Protein AF-A0A435FCH3-F1 (afdb_monomer_lite)

Structure (mmCIF, N/CA/C/O backbone):
data_AF-A0A435FCH3-F1
#
_entry.id   AF-A0A435FCH3-F1
#
loop_
_atom_site.group_PDB
_atom_site.id
_atom_site.type_symbol
_atom_site.label_atom_id
_atom_site.label_alt_id
_atom_site.label_comp_id
_atom_site.label_asym_id
_atom_site.label_entity_id
_atom_site.label_seq_id
_atom_site.pdbx_PDB_ins_code
_atom_site.Cartn_x
_atom_site.Cartn_y
_atom_site.Cartn_z
_atom_site.occupancy
_atom_site.B_iso_or_equiv
_atom_site.auth_seq_id
_atom_site.auth_comp_id
_atom_site.auth_asym_id
_atom_site.auth_atom_id
_atom_site.pdbx_PDB_model_num
ATOM 1 N N . ASN A 1 1 ? 2.425 -1.003 1.994 1.00 69.88 1 ASN A N 1
ATOM 2 C CA . ASN A 1 1 ? 2.170 -2.054 3.014 1.00 69.88 1 ASN A CA 1
ATOM 3 C C . ASN A 1 1 ? 2.109 -3.323 2.195 1.00 69.88 1 ASN A C 1
ATOM 5 O O . ASN A 1 1 ? 1.191 -3.412 1.396 1.00 69.88 1 ASN A O 1
ATOM 9 N N . PRO A 1 2 ? 3.054 -4.267 2.336 1.00 79.25 2 PRO A N 1
ATOM 10 C CA . PRO A 1 2 ? 3.286 -5.286 1.313 1.00 79.25 2 PRO A CA 1
ATOM 11 C C . PRO A 1 2 ? 2.069 -6.177 1.031 1.00 79.25 2 PRO A C 1
ATOM 13 O O . PRO A 1 2 ? 1.961 -6.718 -0.060 1.00 79.25 2 PRO A O 1
ATOM 16 N N . THR A 1 3 ? 1.138 -6.328 1.978 1.00 81.75 3 THR A N 1
ATOM 17 C CA . THR A 1 3 ? -0.093 -7.101 1.754 1.00 81.75 3 THR A CA 1
ATOM 18 C C . THR A 1 3 ? -1.195 -6.302 1.063 1.00 81.75 3 THR A C 1
ATOM 20 O O . THR A 1 3 ? -2.027 -6.901 0.394 1.00 81.75 3 THR A O 1
ATOM 23 N N . VAL A 1 4 ? -1.199 -4.973 1.200 1.00 84.44 4 VAL A N 1
ATOM 24 C CA . VAL A 1 4 ? -2.070 -4.067 0.431 1.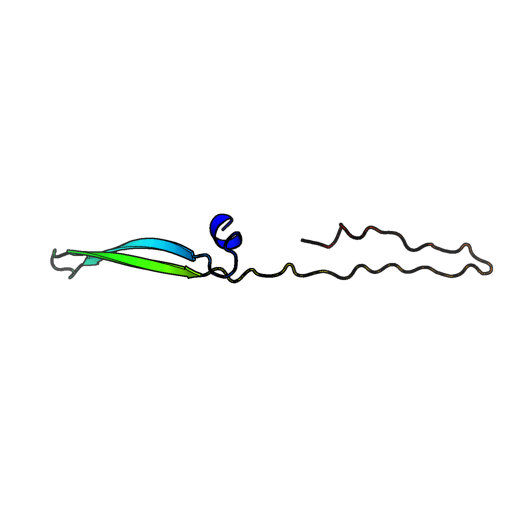00 84.44 4 VAL A CA 1
ATOM 25 C C . VAL A 1 4 ? -1.538 -3.914 -0.991 1.00 84.44 4 VAL A C 1
ATOM 27 O O . VAL A 1 4 ? -2.305 -4.035 -1.938 1.00 84.44 4 VAL A O 1
ATOM 30 N N . ASP A 1 5 ? -0.223 -3.729 -1.131 1.00 82.00 5 ASP A N 1
ATOM 31 C CA . ASP A 1 5 ? 0.454 -3.534 -2.420 1.00 82.00 5 ASP A CA 1
ATOM 32 C C . ASP A 1 5 ? 0.364 -4.803 -3.303 1.00 82.00 5 ASP A C 1
ATOM 34 O O . ASP A 1 5 ? 0.451 -4.728 -4.521 1.00 82.00 5 ASP A O 1
ATOM 38 N N . ALA A 1 6 ? 0.140 -5.974 -2.694 1.00 83.81 6 ALA A N 1
ATOM 39 C CA . ALA A 1 6 ? -0.071 -7.248 -3.386 1.00 83.81 6 ALA A CA 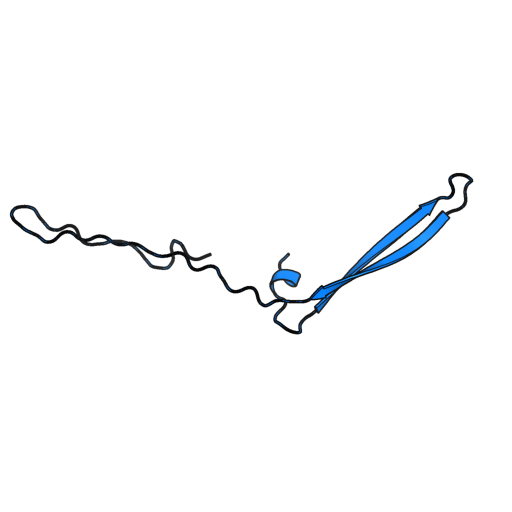1
ATOM 40 C C . ALA A 1 6 ? -1.535 -7.518 -3.805 1.00 83.81 6 ALA A C 1
ATOM 42 O O . ALA A 1 6 ? -1.835 -8.605 -4.311 1.00 83.81 6 ALA A O 1
ATOM 43 N N . LEU A 1 7 ? -2.476 -6.598 -3.554 1.00 87.94 7 LEU A N 1
ATOM 44 C CA . LEU A 1 7 ? -3.871 -6.786 -3.955 1.00 87.94 7 LEU A CA 1
ATOM 45 C C . LEU A 1 7 ? -4.054 -6.515 -5.456 1.00 87.94 7 LEU A C 1
ATOM 47 O O . LEU A 1 7 ? -4.093 -5.369 -5.900 1.00 87.94 7 LEU A O 1
ATOM 51 N N . ASN A 1 8 ? -4.273 -7.586 -6.218 1.00 87.19 8 ASN A N 1
ATOM 52 C CA . ASN A 1 8 ? -4.682 -7.512 -7.624 1.00 87.19 8 ASN A CA 1
ATOM 53 C C . ASN A 1 8 ? -6.112 -6.953 -7.775 1.00 87.19 8 ASN A C 1
ATOM 55 O O . ASN A 1 8 ? -6.894 -6.951 -6.815 1.00 87.19 8 ASN A O 1
ATOM 59 N N . VAL A 1 9 ? -6.501 -6.579 -9.002 1.00 86.56 9 VAL A N 1
ATOM 60 C CA . VAL A 1 9 ? -7.892 -6.206 -9.324 1.00 86.56 9 VAL A CA 1
ATOM 61 C C . VAL A 1 9 ? -8.860 -7.296 -8.857 1.00 86.56 9 VAL A C 1
ATOM 63 O O . VAL A 1 9 ? -8.698 -8.478 -9.158 1.00 86.56 9 VAL A O 1
ATOM 66 N N . GLY A 1 10 ? -9.894 -6.885 -8.121 1.00 86.81 10 GLY A N 1
ATOM 67 C CA . GLY A 1 10 ? -10.901 -7.788 -7.554 1.00 86.81 10 GLY A CA 1
ATOM 68 C C . GLY A 1 10 ? -10.504 -8.421 -6.216 1.00 86.81 10 GLY A C 1
ATOM 69 O O . GLY A 1 10 ? -11.352 -9.027 -5.564 1.00 86.81 10 GLY A O 1
ATOM 70 N N . GLY A 1 11 ? -9.257 -8.245 -5.772 1.00 90.62 11 GLY A N 1
ATOM 71 C CA . GLY A 1 11 ? -8.826 -8.543 -4.411 1.00 90.62 11 GLY A CA 1
ATOM 72 C C . GLY A 1 11 ? -9.284 -7.472 -3.417 1.00 90.62 11 GLY A C 1
ATOM 73 O O . GLY A 1 11 ? -9.456 -6.300 -3.763 1.00 90.62 11 GLY A O 1
ATOM 74 N N . SER A 1 12 ? -9.462 -7.869 -2.158 1.00 93.38 12 SER A N 1
ATOM 75 C CA . SER A 1 12 ? -9.742 -6.933 -1.071 1.00 9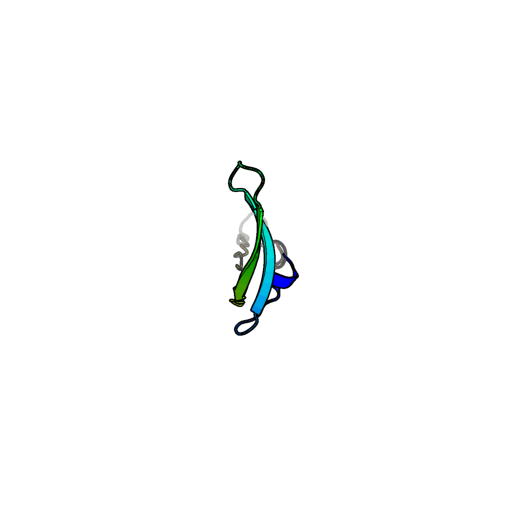3.38 12 SER A CA 1
ATOM 76 C C . SER A 1 12 ? -9.152 -7.389 0.256 1.00 93.38 12 SER A C 1
ATOM 78 O O . SER A 1 12 ? -9.070 -8.589 0.520 1.00 93.38 12 SER A O 1
ATOM 80 N N . LEU A 1 13 ? -8.832 -6.425 1.115 1.00 94.06 13 LEU A N 1
ATOM 81 C CA . LEU A 1 13 ? -8.425 -6.643 2.501 1.00 94.06 13 LEU A CA 1
ATOM 82 C C . LEU A 1 13 ? -9.280 -5.786 3.436 1.00 94.06 13 LEU A C 1
ATOM 84 O O . LEU A 1 13 ? -9.688 -4.683 3.078 1.00 94.06 13 LEU A O 1
ATOM 88 N N . THR A 1 14 ? -9.534 -6.289 4.639 1.00 95.62 14 THR A N 1
ATOM 89 C CA . THR A 1 14 ? -10.291 -5.570 5.664 1.00 95.62 14 THR A CA 1
ATOM 90 C C . THR A 1 14 ? -9.373 -5.168 6.805 1.00 95.62 14 THR A C 1
ATOM 92 O O . THR A 1 14 ? -8.663 -6.011 7.350 1.00 95.62 14 THR A O 1
ATOM 95 N N . ASP A 1 15 ? -9.437 -3.899 7.191 1.00 94.12 15 ASP A N 1
ATOM 96 C CA . ASP A 1 15 ? -8.809 -3.369 8.396 1.00 94.12 15 ASP A CA 1
ATOM 97 C C . ASP A 1 15 ? -9.882 -3.028 9.440 1.00 94.12 15 ASP A C 1
ATOM 99 O O . ASP A 1 15 ? -11.027 -2.713 9.099 1.00 94.12 15 ASP A O 1
ATOM 103 N N . SER A 1 16 ? -9.563 -3.153 10.726 1.00 95.75 16 SER A N 1
ATOM 104 C CA . SER A 1 16 ? -10.543 -3.003 11.806 1.00 95.75 16 SER A CA 1
ATOM 105 C C . SER A 1 16 ? -9.959 -2.304 13.022 1.00 95.75 16 SER A C 1
ATOM 107 O O . SER A 1 16 ? -9.027 -2.787 13.661 1.00 95.75 16 SER A O 1
ATOM 109 N N . PHE A 1 17 ? -10.584 -1.189 13.390 1.00 96.44 17 PHE A N 1
ATOM 110 C CA . PHE A 1 17 ? -10.174 -0.346 14.505 1.00 96.44 17 PHE A CA 1
ATOM 111 C C . PHE A 1 17 ? -11.283 -0.291 15.541 1.00 96.44 17 PHE A C 1
ATOM 113 O O . PHE A 1 17 ? -12.412 0.082 15.233 1.00 96.44 17 PHE A O 1
ATOM 120 N N . THR A 1 18 ? -10.966 -0.624 16.788 1.00 97.44 18 THR A N 1
ATOM 121 C CA . THR A 1 18 ? -11.899 -0.399 17.897 1.00 97.44 18 THR A CA 1
ATOM 122 C C . THR A 1 18 ? -11.647 0.981 18.477 1.00 97.44 18 THR A C 1
ATOM 124 O O . THR A 1 18 ? -10.512 1.310 18.819 1.00 97.44 18 THR A O 1
ATOM 127 N N . TYR A 1 19 ? -12.700 1.781 18.605 1.00 94.25 19 TYR A N 1
ATOM 128 C CA . TYR A 1 19 ? -12.633 3.082 19.256 1.00 94.25 19 TYR A CA 1
ATOM 129 C C . TYR A 1 19 ? -13.626 3.158 20.405 1.00 94.25 19 TYR A C 1
ATOM 131 O O . TYR A 1 19 ? -14.653 2.482 20.403 1.00 94.25 19 TYR A O 1
ATOM 139 N N . THR A 1 20 ? -13.303 4.002 21.379 1.00 97.12 20 THR A N 1
ATOM 140 C CA . THR A 1 20 ? -14.123 4.249 22.563 1.00 97.12 20 THR A CA 1
ATOM 141 C C . THR A 1 20 ? -14.485 5.723 22.616 1.00 97.12 20 THR A C 1
ATOM 143 O O . THR A 1 20 ? -13.609 6.584 22.559 1.00 97.12 20 THR A O 1
ATOM 146 N N . VAL A 1 21 ? -15.774 6.009 22.743 1.00 95.31 21 VAL A N 1
ATOM 147 C CA . VAL A 1 21 ? -16.322 7.347 22.962 1.00 95.31 21 VAL A CA 1
ATOM 148 C C . VAL A 1 21 ? -16.699 7.472 24.434 1.00 95.31 21 VAL A C 1
ATOM 150 O O . VAL A 1 21 ? -17.248 6.537 25.009 1.00 95.31 21 VAL A O 1
ATOM 153 N N . SER A 1 22 ? -16.392 8.614 25.045 1.00 96.19 22 SER A N 1
ATOM 154 C CA . SER A 1 22 ? -16.769 8.948 26.422 1.00 96.19 22 SER A CA 1
ATOM 155 C C . SER A 1 22 ? -17.751 10.112 26.413 1.00 96.19 22 SER A C 1
ATOM 157 O O . SER A 1 22 ? -17.565 11.053 25.641 1.00 96.19 22 SER A O 1
ATOM 159 N N . ASP A 1 23 ? -18.764 10.069 27.277 1.00 94.81 23 ASP A N 1
ATOM 160 C CA . ASP A 1 23 ? -19.655 11.214 27.510 1.00 94.81 23 ASP A CA 1
ATOM 161 C C . ASP A 1 23 ? -19.026 12.276 28.431 1.00 94.81 23 ASP A C 1
ATOM 163 O O . ASP A 1 23 ? -19.522 13.395 28.528 1.00 94.81 23 ASP A O 1
ATOM 167 N N . GLY A 1 24 ? -17.900 11.956 29.081 1.00 93.50 24 GLY A N 1
ATOM 168 C CA . GLY A 1 24 ? -17.224 12.827 30.044 1.00 93.50 24 GLY A CA 1
ATOM 169 C C . GLY A 1 24 ? -17.889 12.879 31.426 1.00 93.50 24 GLY A C 1
ATOM 170 O O . GLY A 1 24 ? -17.481 13.678 32.266 1.00 93.50 24 GLY A O 1
ATOM 171 N N . GLN A 1 25 ? -18.920 12.071 31.672 1.00 94.94 25 GLN A N 1
ATOM 172 C CA . GLN A 1 25 ? -19.612 11.903 32.956 1.00 94.94 25 GLN A CA 1
ATOM 173 C C . GLN A 1 25 ? -19.451 10.475 33.509 1.00 94.94 25 GLN A C 1
ATOM 175 O O . GLN A 1 25 ? -20.089 10.103 34.491 1.00 94.94 25 GLN A O 1
ATOM 180 N N . GLY A 1 26 ? -18.545 9.693 32.915 1.00 93.06 26 GLY A N 1
ATOM 181 C CA . GLY A 1 26 ? -18.183 8.347 33.357 1.00 93.06 26 GLY A CA 1
ATOM 182 C C . GLY A 1 26 ? -18.794 7.232 32.510 1.00 93.06 26 GLY A C 1
ATOM 183 O O . GLY A 1 26 ? -18.439 6.072 32.713 1.00 93.06 26 GLY A O 1
ATOM 184 N N . GLY A 1 27 ? -19.656 7.563 31.545 1.00 96.50 27 GLY A N 1
ATOM 185 C CA . GLY A 1 27 ? -20.135 6.631 30.535 1.00 96.50 27 GLY A CA 1
ATOM 186 C C . GLY A 1 27 ? -19.153 6.529 29.371 1.00 96.50 27 GLY A C 1
ATOM 187 O O . GLY A 1 27 ? -18.650 7.532 28.862 1.00 96.50 27 GLY A O 1
ATOM 188 N N . THR A 1 28 ? -18.887 5.304 28.921 1.00 97.44 28 THR A N 1
ATOM 189 C CA . THR A 1 28 ? -18.143 5.050 27.686 1.00 97.44 28 THR A CA 1
ATOM 190 C C . THR A 1 28 ? -18.867 4.033 26.813 1.00 97.44 28 THR A C 1
ATOM 192 O O . THR A 1 28 ? -19.619 3.187 27.295 1.00 97.44 28 THR A O 1
ATOM 195 N N . SER A 1 29 ? -18.649 4.125 25.506 1.00 96.50 29 SER A N 1
ATOM 196 C CA . SER A 1 29 ? -19.154 3.176 24.521 1.00 96.50 29 SER A CA 1
ATOM 197 C C . SER A 1 29 ? -18.062 2.868 23.511 1.00 96.50 29 SER A C 1
ATOM 199 O O . SER A 1 29 ? -17.420 3.787 23.002 1.00 96.50 29 SER A O 1
ATOM 201 N N . SER A 1 30 ? -17.845 1.588 23.224 1.00 97.44 30 SER A N 1
ATOM 202 C CA . SER A 1 30 ? -16.872 1.146 22.227 1.00 97.44 30 SER A CA 1
ATOM 203 C C . SER A 1 30 ? -17.567 0.556 21.010 1.00 97.44 30 SER A C 1
ATOM 205 O O . SER A 1 30 ? -18.583 -0.126 21.137 1.00 97.44 30 SER A O 1
ATOM 207 N N . THR A 1 31 ? -17.003 0.789 19.828 1.00 97.25 31 THR A N 1
ATOM 208 C CA . THR A 1 31 ? -17.457 0.158 18.585 1.00 97.25 31 THR A CA 1
ATOM 209 C C . THR A 1 31 ? -16.297 -0.020 17.608 1.00 97.25 31 THR A C 1
ATOM 211 O O . THR A 1 31 ? -15.189 0.473 17.837 1.00 97.25 31 THR A O 1
ATOM 214 N N . THR A 1 32 ? -16.542 -0.759 16.531 1.00 97.56 32 THR A N 1
ATOM 215 C CA . THR A 1 32 ? -15.532 -1.138 15.544 1.00 97.56 32 THR A CA 1
ATOM 216 C C . THR A 1 32 ? -15.770 -0.410 14.225 1.00 97.56 32 THR A C 1
ATOM 218 O O . THR A 1 32 ? -16.816 -0.558 13.596 1.00 97.56 32 THR A O 1
ATOM 221 N N . LEU A 1 33 ? -14.770 0.348 13.779 1.00 95.19 33 LEU A N 1
ATOM 222 C CA . LEU A 1 33 ? -14.672 0.867 12.421 1.00 95.19 33 LEU A CA 1
ATOM 223 C C . LEU A 1 33 ? -14.033 -0.201 11.536 1.00 95.19 33 LEU A C 1
ATOM 225 O O . LEU A 1 33 ? -12.906 -0.618 11.788 1.00 95.19 33 LEU A O 1
ATOM 229 N N . THR A 1 34 ? -14.749 -0.611 10.495 1.00 96.38 34 THR A N 1
ATOM 230 C CA . THR A 1 34 ? -14.255 -1.559 9.491 1.00 96.38 34 THR A CA 1
ATOM 231 C C . THR A 1 34 ? -13.953 -0.808 8.199 1.00 96.38 34 THR A C 1
ATOM 233 O O . THR A 1 34 ? -14.826 -0.116 7.677 1.00 96.38 34 THR A O 1
ATOM 236 N N . ILE A 1 35 ? -12.733 -0.942 7.680 1.00 95.00 35 ILE A N 1
ATOM 237 C CA . ILE A 1 35 ? -12.288 -0.336 6.419 1.00 95.00 35 ILE A CA 1
ATOM 238 C C . ILE A 1 35 ? -12.046 -1.457 5.414 1.00 95.00 35 ILE A C 1
ATOM 240 O O . ILE A 1 35 ? -11.321 -2.400 5.709 1.00 95.00 35 ILE A O 1
ATOM 244 N N . THR A 1 36 ? -12.645 -1.356 4.227 1.00 94.62 36 THR A N 1
ATOM 245 C CA . THR A 1 36 ? -12.374 -2.280 3.115 1.00 94.62 36 THR A CA 1
ATOM 246 C C . THR A 1 36 ? -11.437 -1.609 2.122 1.00 94.62 36 THR A C 1
ATOM 248 O O . THR A 1 36 ? -11.717 -0.513 1.641 1.00 94.62 36 THR A O 1
ATOM 251 N N . ILE A 1 37 ? -10.325 -2.271 1.832 1.00 92.06 37 ILE A N 1
ATOM 252 C CA . ILE A 1 37 ? -9.302 -1.840 0.886 1.00 92.06 37 ILE A CA 1
ATOM 253 C C . ILE A 1 37 ? -9.463 -2.694 -0.365 1.00 92.06 37 ILE A C 1
ATOM 255 O O . ILE A 1 37 ? -9.438 -3.921 -0.278 1.00 92.06 37 ILE A O 1
ATOM 259 N N . HIS A 1 38 ? -9.636 -2.051 -1.516 1.00 90.88 38 HIS A N 1
ATOM 260 C CA . HIS A 1 38 ? -9.750 -2.720 -2.808 1.00 90.88 38 HIS A CA 1
ATOM 261 C C . HIS A 1 38 ? -8.436 -2.601 -3.574 1.00 90.88 38 HIS A C 1
ATOM 263 O O . HIS A 1 38 ? -7.869 -1.513 -3.646 1.00 90.88 38 HIS A O 1
ATOM 269 N N . GLY A 1 39 ? -7.977 -3.718 -4.138 1.00 89.75 39 GLY A N 1
ATOM 270 C CA . GLY A 1 39 ? -6.809 -3.739 -5.011 1.00 89.75 39 GLY A CA 1
ATOM 271 C C . GLY A 1 39 ? -7.090 -3.087 -6.358 1.00 89.75 39 GLY A C 1
ATOM 272 O O . GLY A 1 39 ? -8.166 -3.281 -6.935 1.00 89.75 39 GLY A O 1
ATOM 273 N N . THR A 1 40 ? -6.111 -2.340 -6.860 1.00 84.81 40 THR A N 1
ATOM 274 C CA . THR A 1 40 ? -6.163 -1.647 -8.155 1.00 84.81 40 THR A CA 1
ATOM 275 C C . THR A 1 40 ?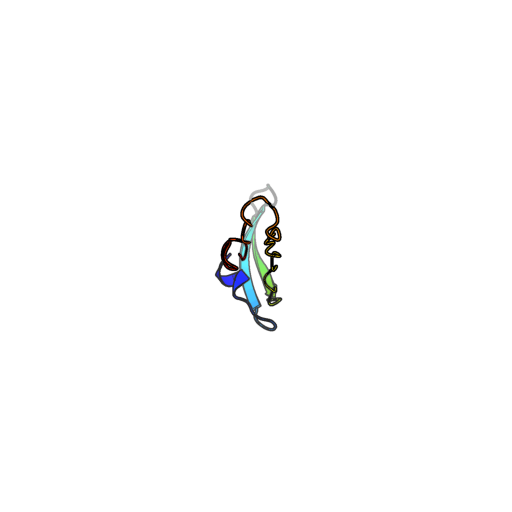 -5.176 -2.190 -9.182 1.00 84.81 40 THR A C 1
ATOM 277 O O . THR A 1 40 ? -5.304 -1.811 -10.341 1.00 84.81 40 THR A O 1
ATOM 280 N N . ASP A 1 41 ? -4.282 -3.116 -8.798 1.00 73.12 41 ASP A N 1
ATOM 281 C CA . ASP A 1 41 ? -3.202 -3.631 -9.660 1.00 73.12 41 ASP A CA 1
ATOM 282 C C . ASP A 1 41 ? -2.395 -2.482 -10.286 1.00 73.12 41 ASP A C 1
ATOM 284 O O . ASP A 1 41 ? -2.391 -2.265 -11.501 1.00 73.12 41 ASP A O 1
ATOM 288 N N . ASP A 1 42 ? -1.785 -1.670 -9.419 1.00 72.81 42 ASP A N 1
ATOM 289 C CA . ASP A 1 42 ? -1.029 -0.495 -9.839 1.00 72.81 42 ASP A CA 1
ATOM 290 C C . ASP A 1 42 ? 0.176 -0.926 -10.689 1.00 72.81 42 ASP A C 1
ATOM 292 O O . ASP A 1 42 ? 1.076 -1.628 -10.227 1.00 72.81 42 ASP A O 1
ATOM 296 N N . ALA A 1 43 ? 0.193 -0.500 -11.953 1.00 70.94 43 ALA A N 1
ATOM 297 C CA . ALA A 1 43 ? 1.277 -0.823 -12.871 1.00 70.94 43 ALA A CA 1
ATOM 298 C 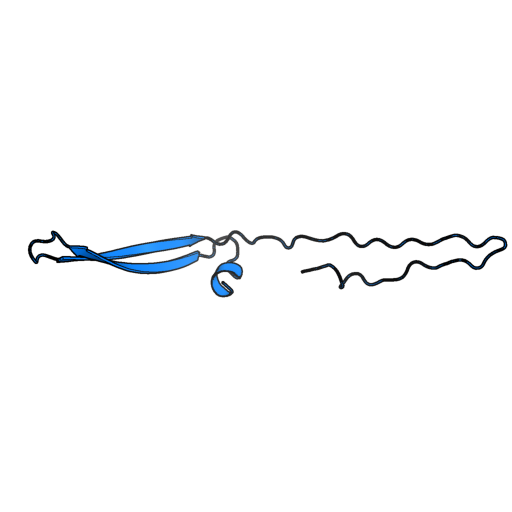C . ALA A 1 43 ? 2.602 -0.166 -12.430 1.00 70.94 43 ALA A C 1
ATOM 300 O O . ALA A 1 43 ? 2.590 0.976 -11.956 1.00 70.94 43 ALA A O 1
ATOM 301 N N . PRO A 1 44 ? 3.756 -0.829 -12.641 1.00 72.44 44 PRO A N 1
ATOM 302 C CA . PRO A 1 44 ? 5.053 -0.218 -12.385 1.00 72.44 44 PRO A CA 1
ATOM 303 C C . PRO A 1 44 ? 5.257 1.005 -13.285 1.00 72.44 44 PRO A C 1
ATOM 305 O O . PRO A 1 44 ? 4.847 1.028 -14.451 1.00 72.44 44 PRO A O 1
ATOM 308 N N . VAL A 1 45 ? 5.913 2.031 -12.747 1.00 77.06 45 VAL A N 1
ATOM 309 C CA . VAL A 1 45 ? 6.259 3.233 -13.507 1.00 77.06 45 VAL A CA 1
ATOM 310 C C . VAL A 1 45 ? 7.615 3.008 -14.161 1.00 77.06 45 VAL A C 1
ATOM 312 O O . VAL A 1 45 ? 8.645 3.111 -13.505 1.00 77.06 45 VAL A O 1
ATOM 315 N N . ALA A 1 46 ? 7.613 2.719 -15.462 1.00 77.31 46 ALA A N 1
ATOM 316 C CA . ALA A 1 46 ? 8.851 2.564 -16.217 1.00 77.31 46 ALA A CA 1
ATOM 317 C C . ALA A 1 46 ? 9.617 3.893 -16.295 1.00 77.31 46 ALA A C 1
ATOM 319 O O . ALA A 1 46 ? 9.028 4.952 -16.554 1.00 77.31 46 ALA A O 1
ATOM 320 N N . VAL A 1 47 ? 10.937 3.833 -16.138 1.00 84.12 47 VAL A N 1
ATOM 321 C CA . VAL A 1 47 ? 11.824 4.979 -16.360 1.00 84.12 47 VAL A CA 1
ATOM 322 C C . VAL A 1 47 ? 12.577 4.754 -17.668 1.00 84.12 47 VAL A C 1
ATOM 324 O O . VAL A 1 47 ? 13.021 3.655 -17.975 1.00 84.12 47 VAL A O 1
ATOM 327 N N . ALA A 1 48 ? 12.703 5.795 -18.494 1.00 83.75 48 ALA A N 1
ATOM 328 C CA . ALA A 1 48 ? 13.404 5.664 -19.768 1.00 83.75 48 ALA A CA 1
ATOM 329 C C . ALA A 1 48 ? 14.925 5.630 -19.562 1.00 83.75 48 ALA A C 1
ATOM 331 O O . ALA A 1 48 ? 15.490 6.527 -18.930 1.00 83.75 48 ALA A O 1
ATOM 332 N N . ASP A 1 49 ? 15.590 4.643 -20.161 1.00 86.38 49 ASP A N 1
ATOM 333 C CA . ASP A 1 49 ? 17.044 4.625 -20.292 1.00 86.38 49 ASP A CA 1
ATOM 334 C C . ASP A 1 49 ? 17.501 5.481 -21.468 1.00 86.38 49 ASP A C 1
ATOM 336 O O . ASP A 1 49 ? 16.951 5.422 -22.571 1.00 86.38 49 ASP A O 1
ATOM 340 N N . THR A 1 50 ? 18.571 6.244 -21.260 1.00 84.62 50 THR A N 1
ATOM 341 C CA . THR A 1 50 ? 19.199 7.025 -22.327 1.00 84.62 50 THR A CA 1
ATOM 342 C C . THR A 1 50 ? 20.646 6.602 -22.511 1.00 84.62 50 THR A C 1
ATOM 344 O O . THR A 1 50 ? 21.424 6.618 -21.560 1.00 84.62 50 THR A O 1
ATOM 347 N N . GLY A 1 51 ? 21.025 6.295 -23.750 1.00 84.44 51 GLY A N 1
ATOM 348 C CA . GLY A 1 51 ? 22.410 6.101 -24.163 1.00 84.44 51 GLY A CA 1
ATOM 349 C C . GLY A 1 51 ? 22.745 7.041 -25.316 1.00 84.44 51 GLY A C 1
ATOM 350 O O . GLY A 1 51 ? 21.948 7.195 -26.238 1.00 84.44 51 GLY A O 1
ATOM 351 N N . SER A 1 52 ? 23.917 7.672 -25.270 1.00 83.81 52 SER A N 1
ATOM 352 C CA . SER A 1 52 ? 24.421 8.512 -26.360 1.00 83.81 52 SER A CA 1
ATOM 353 C C . SER A 1 52 ? 25.728 7.941 -26.885 1.00 83.81 52 SER A C 1
ATOM 355 O O . SER A 1 52 ? 26.604 7.574 -26.103 1.00 83.81 52 SER A O 1
ATOM 357 N N . ALA A 1 53 ? 25.846 7.859 -28.205 1.00 83.25 53 ALA A N 1
ATOM 358 C CA . ALA A 1 53 ? 27.068 7.476 -28.889 1.00 83.25 53 ALA A CA 1
ATOM 359 C C . ALA A 1 53 ? 27.471 8.592 -29.852 1.00 83.25 53 ALA A C 1
ATOM 361 O O . ALA A 1 53 ? 26.614 9.250 -30.443 1.00 83.25 53 ALA A O 1
ATOM 362 N N . ASN A 1 54 ? 28.775 8.788 -30.014 1.00 85.75 54 ASN A N 1
ATOM 363 C CA . ASN A 1 54 ? 29.317 9.721 -30.992 1.00 85.75 54 ASN A CA 1
ATOM 364 C C . ASN A 1 54 ? 30.017 8.949 -32.111 1.00 85.75 54 ASN A C 1
ATOM 366 O O . ASN A 1 54 ? 30.821 8.058 -31.831 1.00 85.75 54 ASN A O 1
ATOM 370 N N . GLU A 1 55 ? 29.727 9.299 -33.361 1.00 79.06 55 GLU A N 1
ATOM 371 C CA . GLU A 1 55 ? 30.376 8.710 -34.531 1.00 79.06 55 GLU A CA 1
ATOM 372 C C . GLU A 1 55 ? 31.860 9.123 -34.597 1.00 79.06 55 GLU A C 1
ATOM 374 O O . GLU A 1 55 ? 32.224 10.255 -34.268 1.00 79.06 55 GLU A O 1
ATOM 379 N N . ALA A 1 56 ? 32.743 8.193 -34.982 1.00 75.44 56 ALA A N 1
ATOM 380 C CA . ALA A 1 56 ? 34.182 8.454 -35.045 1.00 75.44 56 ALA A CA 1
ATOM 381 C C . ALA A 1 56 ? 34.544 9.279 -36.288 1.00 75.44 56 ALA A C 1
ATOM 383 O O . ALA A 1 56 ? 34.238 8.891 -37.414 1.00 75.44 56 ALA A O 1
ATOM 384 N N . GLY A 1 57 ? 35.273 10.376 -36.067 1.00 71.81 57 GLY A N 1
ATOM 385 C CA . GLY A 1 57 ? 35.963 11.159 -37.096 1.00 71.81 57 GLY A CA 1
ATOM 386 C C . GLY A 1 57 ? 37.481 11.085 -36.896 1.00 71.81 57 GLY A C 1
ATOM 387 O O . GLY A 1 57 ? 38.060 10.005 -36.886 1.00 71.81 57 GLY A O 1
ATOM 388 N N . ILE A 1 58 ? 38.141 12.232 -36.686 1.00 71.50 58 ILE A N 1
ATOM 389 C CA . ILE A 1 58 ? 39.573 12.298 -36.312 1.00 71.50 58 ILE A CA 1
ATOM 390 C C . ILE A 1 58 ? 39.804 11.849 -34.848 1.00 71.50 58 ILE A C 1
ATOM 392 O O . ILE A 1 58 ? 40.886 11.372 -34.513 1.00 71.50 58 ILE A O 1
ATOM 396 N N . THR A 1 59 ? 38.800 11.970 -33.969 1.00 71.12 59 THR A N 1
ATOM 397 C CA . THR A 1 59 ? 38.834 11.462 -32.582 1.00 71.12 59 THR A CA 1
ATOM 398 C C . THR A 1 59 ? 38.110 10.119 -32.442 1.00 71.12 59 THR A C 1
ATOM 400 O O . THR A 1 59 ? 37.123 9.896 -33.149 1.00 71.12 59 THR A O 1
ATOM 403 N N . PRO A 1 60 ? 38.540 9.245 -31.506 1.00 73.62 60 PRO A N 1
ATOM 404 C CA . PRO A 1 60 ? 37.860 7.979 -31.239 1.00 73.62 60 PRO A CA 1
ATOM 405 C C . PRO A 1 60 ? 36.387 8.186 -30.867 1.00 73.62 60 PRO A C 1
ATOM 407 O O . PRO A 1 60 ? 36.067 9.087 -30.090 1.00 73.62 60 PRO A O 1
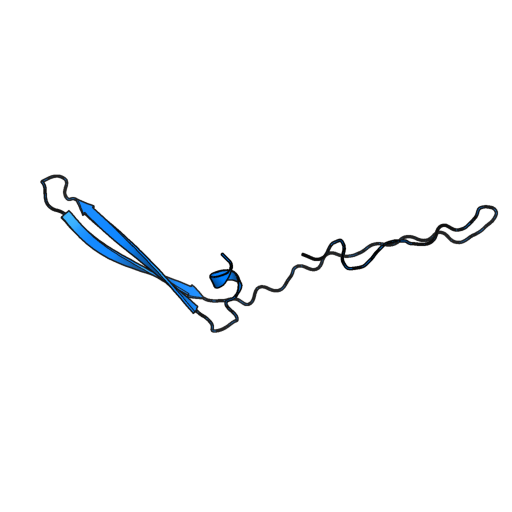ATOM 410 N N . ALA A 1 61 ? 35.508 7.339 -31.410 1.00 78.31 61 ALA A N 1
ATOM 411 C CA . ALA A 1 61 ? 34.101 7.294 -31.024 1.00 78.31 61 ALA A CA 1
ATOM 412 C C . ALA A 1 61 ? 33.947 6.955 -29.539 1.00 78.31 61 ALA A C 1
ATOM 414 O O . ALA A 1 61 ? 34.691 6.138 -28.990 1.00 78.31 61 ALA A O 1
ATOM 415 N N . THR A 1 62 ? 32.906 7.515 -28.930 1.00 83.69 62 THR A N 1
ATOM 416 C CA . THR A 1 62 ? 32.433 7.094 -27.611 1.00 83.69 62 THR A CA 1
ATOM 417 C C . THR A 1 62 ? 31.180 6.259 -27.815 1.00 83.69 62 THR A C 1
ATOM 419 O O . THR A 1 62 ? 30.216 6.734 -28.416 1.00 83.69 62 THR A O 1
ATOM 422 N N . ALA A 1 63 ? 31.193 5.015 -27.340 1.00 82.31 63 ALA A N 1
ATOM 423 C CA . ALA A 1 63 ? 30.013 4.160 -27.357 1.00 82.31 63 ALA A CA 1
ATOM 424 C C . ALA A 1 63 ? 29.028 4.571 -26.253 1.00 82.31 63 ALA A C 1
ATOM 426 O O . ALA A 1 63 ? 29.447 4.997 -25.175 1.00 82.31 63 ALA A O 1
ATOM 427 N N . ALA A 1 64 ? 27.732 4.381 -26.506 1.00 81.31 64 ALA A N 1
ATOM 428 C CA . ALA A 1 64 ? 26.730 4.418 -25.449 1.00 81.31 64 ALA A CA 1
ATOM 429 C C . ALA A 1 64 ? 27.002 3.283 -24.449 1.00 81.31 64 ALA A C 1
ATOM 431 O O . ALA A 1 64 ? 27.284 2.151 -24.846 1.00 81.31 64 ALA A O 1
ATOM 432 N N . THR A 1 65 ? 26.919 3.587 -23.157 1.00 82.44 65 THR A N 1
ATOM 433 C CA . THR A 1 65 ? 27.092 2.626 -22.062 1.00 82.44 65 THR A CA 1
ATOM 434 C C . THR A 1 65 ? 25.880 2.674 -21.135 1.00 82.44 65 THR A C 1
ATOM 436 O O . THR A 1 65 ? 25.167 3.674 -21.097 1.00 82.44 65 THR A O 1
ATOM 439 N N . GLY A 1 66 ? 25.628 1.587 -20.404 1.00 83.25 66 GLY A N 1
ATOM 440 C CA . GLY A 1 66 ? 24.498 1.479 -19.479 1.00 83.25 66 GLY A CA 1
ATOM 441 C C . GLY A 1 66 ? 23.907 0.071 -19.435 1.00 83.25 66 GLY A C 1
ATOM 442 O O . GLY A 1 66 ? 24.359 -0.828 -20.145 1.00 83.25 66 GLY A O 1
ATOM 443 N N . ASN A 1 67 ? 22.903 -0.116 -18.582 1.00 78.12 67 ASN A N 1
ATOM 444 C CA . ASN A 1 67 ? 22.023 -1.280 -18.576 1.00 78.12 67 ASN A CA 1
ATOM 445 C C . ASN A 1 67 ? 20.593 -0.811 -18.289 1.00 78.12 67 ASN A C 1
ATOM 447 O O . ASN A 1 67 ? 20.417 0.232 -17.671 1.00 78.12 67 ASN A O 1
ATOM 451 N N . VAL A 1 68 ? 19.616 -1.607 -18.711 1.00 77.94 68 VAL A N 1
ATOM 452 C CA . VAL A 1 68 ? 18.182 -1.288 -18.604 1.00 77.94 68 VAL A CA 1
ATOM 453 C C . VAL A 1 68 ? 17.574 -1.593 -17.232 1.00 77.94 68 VAL A C 1
ATOM 455 O O . VAL A 1 68 ? 16.367 -1.658 -17.089 1.00 77.94 68 VAL A O 1
ATOM 458 N N . LEU A 1 69 ? 18.402 -1.920 -16.237 1.00 79.69 69 LEU A N 1
ATOM 459 C CA . LEU A 1 69 ? 17.946 -2.365 -14.915 1.00 79.69 69 LEU A CA 1
ATOM 460 C C . LEU A 1 69 ? 18.230 -1.327 -13.827 1.00 79.69 69 LEU A C 1
ATOM 462 O O . LEU A 1 69 ? 17.852 -1.524 -12.677 1.00 79.69 69 LEU A O 1
ATOM 466 N N . ALA A 1 70 ? 18.971 -0.265 -14.145 1.00 75.56 70 ALA A N 1
ATOM 467 C CA . ALA A 1 70 ? 19.468 0.677 -13.149 1.00 75.56 70 ALA A CA 1
ATOM 468 C C . ALA A 1 70 ? 18.417 1.712 -12.714 1.00 75.56 70 ALA A C 1
ATOM 470 O O . ALA A 1 70 ? 18.598 2.348 -11.675 1.00 75.56 70 ALA A O 1
ATOM 471 N N . ASN A 1 71 ? 17.364 1.905 -13.509 1.00 66.94 71 ASN A N 1
ATOM 472 C CA . ASN A 1 71 ? 16.340 2.931 -13.319 1.00 66.94 71 ASN A CA 1
ATOM 473 C C . ASN A 1 71 ? 14.917 2.372 -13.115 1.00 66.94 71 ASN A C 1
ATOM 475 O O . ASN A 1 71 ? 14.039 3.148 -12.746 1.00 66.94 71 ASN A O 1
ATOM 479 N N . ASP A 1 72 ? 14.697 1.071 -13.313 1.00 68.69 72 ASP A N 1
ATOM 480 C CA . ASP A 1 72 ? 13.417 0.415 -13.039 1.00 68.69 72 ASP A CA 1
ATOM 481 C C . ASP A 1 72 ? 13.283 0.090 -11.534 1.00 68.69 72 ASP A C 1
ATOM 483 O O . ASP A 1 72 ? 14.138 -0.588 -10.954 1.00 68.69 72 ASP A O 1
ATOM 487 N N . THR A 1 73 ? 12.203 0.574 -10.898 1.00 64.25 73 THR A N 1
ATOM 488 C CA . THR A 1 73 ? 11.786 0.254 -9.512 1.00 64.25 73 THR A CA 1
ATOM 489 C C . THR A 1 73 ? 10.360 -0.254 -9.457 1.00 64.25 73 THR A C 1
ATOM 491 O O . THR A 1 73 ? 9.507 0.387 -10.115 1.00 64.25 73 THR A O 1
#

Sequence (73 aa):
NPTVDALNVGGSLTDSFTYTVSDGQGGTSSTTLTITIHGTDDAPVAVADTGSANEAGITPATAATGNVLANDT

Foldseek 3Di:
DVVLLPAAAVGKDKDKDKDKDDPVPPDIDIDIDIDIRGHDNDDWDQDDDDFDWDDDDVDDIDGTDDDRPPGGD

pLDDT: mean 85.38, std 9.2, range [64.25, 97.56]

Secondary structure (DSSP, 8-state):
-HHHHT--TT-EEEEEEEEEEE-SSS-EEEEEEEEEEE---PPP---------B--SSSPPBPP---TTSS--

Radius of gyration: 27.26 Å; chains: 1; bounding box: 60×21×70 Å